Protein AF-A0A940D0K8-F1 (afdb_monomer)

Foldseek 3Di:
DDQKDWDDPQDPPPTDIDRHDDPDDDDDDDPPPCSVVVVVSVVVD

Nearest PDB structures (foldseek):
  5h67-assembly1_A  TM=8.713E-01  e=4.451E-01  Bacillus subtilis subsp. subtilis str. 168
  5h66-assembly1_A  TM=8.709E-01  e=5.931E-01  Bacillus subtilis subsp. subtilis str. 168
  2ca1-assembly1_B  TM=3.253E-01  e=9.069E+00  Infectious bronchitis virus

pLDDT: mean 92.54, std 6.81, range [58.81, 97.44]

Radius of gyration: 10.51 Å; Cα contacts (8 Å, |Δi|>4): 37; chains: 1; bounding box: 21×24×25 Å

Solvent-accessible surface area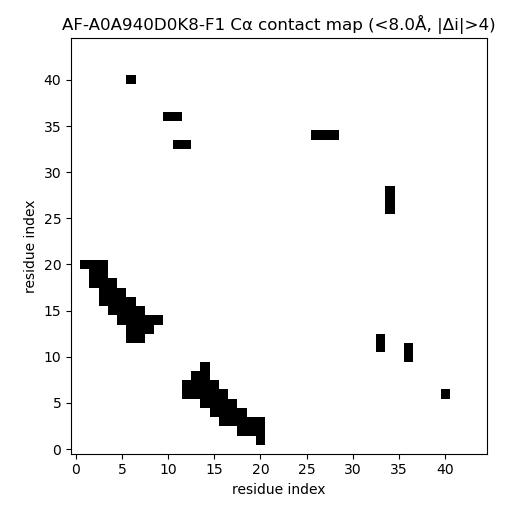 (backbone atoms only — not comparable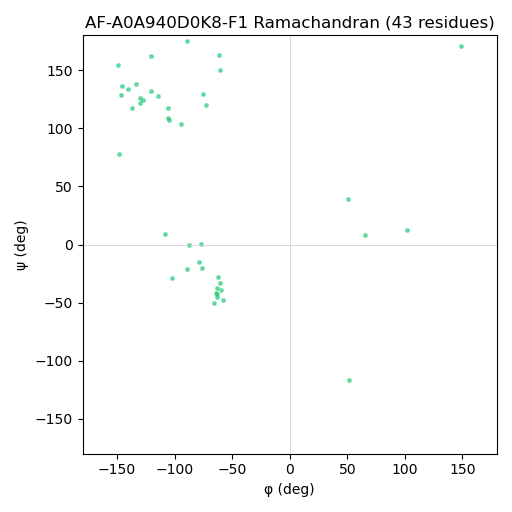 to full-atom values): 3150 Å² total; per-residue (Å²): 130,76,52,60,53,78,42,66,71,47,89,90,32,65,72,46,77,47,76,73,63,59,102,74,77,87,89,82,77,69,86,90,77,44,69,66,58,54,55,51,58,64,70,78,107

Structure (mmCIF, N/CA/C/O backbone):
data_AF-A0A940D0K8-F1
#
_entry.id   AF-A0A940D0K8-F1
#
loop_
_atom_site.group_PDB
_atom_site.id
_atom_site.type_symbol
_atom_site.label_atom_id
_atom_site.label_alt_id
_atom_site.label_comp_id
_atom_site.label_asym_id
_atom_site.label_entity_id
_atom_site.label_seq_id
_atom_site.pdbx_PDB_ins_code
_atom_site.Cartn_x
_atom_site.Cartn_y
_atom_site.Cartn_z
_atom_site.occupancy
_atom_site.B_iso_or_equiv
_atom_site.auth_seq_id
_atom_site.auth_comp_id
_atom_site.auth_asym_id
_atom_site.auth_atom_id
_atom_site.pdbx_PDB_model_num
ATOM 1 N N . MET A 1 1 ? -9.426 9.729 10.990 1.00 74.69 1 MET A N 1
ATOM 2 C CA . MET A 1 1 ? -9.248 8.294 10.684 1.00 74.69 1 MET A CA 1
ATOM 3 C C . MET A 1 1 ? -9.231 8.168 9.171 1.00 74.69 1 MET A C 1
ATOM 5 O O . MET A 1 1 ? -10.050 8.813 8.528 1.00 74.69 1 MET A O 1
ATOM 9 N N . LEU A 1 2 ? -8.265 7.459 8.587 1.00 83.88 2 LEU A N 1
AT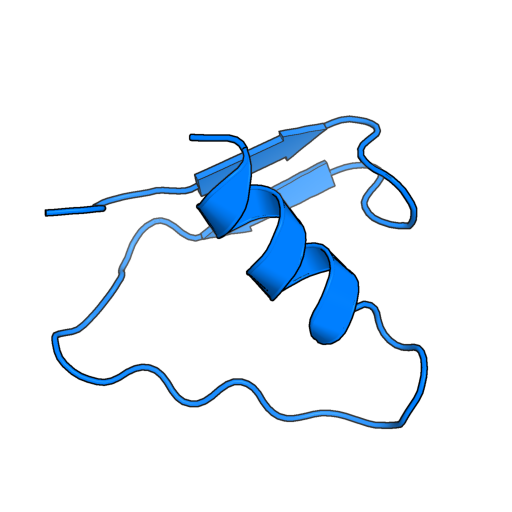OM 10 C CA . LEU A 1 2 ? -8.228 7.301 7.134 1.00 83.88 2 LEU A CA 1
ATOM 11 C C . LEU A 1 2 ? -9.346 6.342 6.719 1.00 83.88 2 LEU A C 1
ATOM 13 O O . LEU A 1 2 ? -9.379 5.213 7.192 1.00 83.88 2 LEU A O 1
ATOM 17 N N . HIS A 1 3 ? -10.274 6.796 5.880 1.00 89.31 3 HIS A N 1
ATOM 18 C CA . HIS A 1 3 ? -11.417 5.983 5.443 1.00 89.31 3 HIS A CA 1
ATOM 19 C C . HIS A 1 3 ? -11.241 5.429 4.033 1.00 89.31 3 HIS A C 1
ATOM 21 O O . HIS A 1 3 ? -11.752 4.356 3.725 1.00 89.31 3 HIS A O 1
ATOM 27 N N . LYS A 1 4 ? -10.489 6.142 3.194 1.00 93.25 4 LYS A N 1
ATOM 28 C CA . LYS A 1 4 ? -10.203 5.751 1.821 1.00 93.25 4 LYS A CA 1
ATOM 29 C C . LYS A 1 4 ? -8.840 6.265 1.383 1.00 93.25 4 LYS A C 1
ATOM 31 O O . LYS A 1 4 ? -8.386 7.290 1.886 1.00 93.25 4 LYS A O 1
ATOM 36 N N . ILE A 1 5 ? -8.241 5.582 0.419 1.00 94.12 5 ILE A N 1
ATOM 37 C CA . ILE A 1 5 ? -7.101 6.075 -0.349 1.00 94.12 5 ILE A CA 1
ATOM 38 C C . ILE A 1 5 ? -7.355 5.806 -1.830 1.00 94.12 5 ILE A C 1
ATOM 40 O O . ILE A 1 5 ? -7.856 4.743 -2.201 1.00 94.12 5 ILE A O 1
ATOM 44 N N . GLU A 1 6 ? -7.018 6.784 -2.661 1.00 95.75 6 GLU A N 1
ATOM 45 C CA . GLU A 1 6 ? -7.053 6.677 -4.115 1.00 95.75 6 GLU A CA 1
ATOM 46 C C . GLU A 1 6 ? -5.704 7.158 -4.647 1.00 95.75 6 GLU A C 1
ATOM 48 O O . GLU A 1 6 ? -5.280 8.278 -4.365 1.00 95.75 6 GLU A O 1
ATOM 53 N N . LEU A 1 7 ? -5.013 6.286 -5.375 1.00 96.06 7 LEU A N 1
ATOM 54 C CA . LEU A 1 7 ? -3.724 6.559 -5.992 1.00 96.06 7 LEU A CA 1
ATOM 55 C C . LEU A 1 7 ? -3.898 6.517 -7.503 1.00 96.06 7 LEU A C 1
ATOM 57 O O . LEU A 1 7 ? -4.395 5.529 -8.046 1.00 96.06 7 LEU A O 1
ATOM 61 N N . LYS A 1 8 ? -3.453 7.576 -8.177 1.00 96.62 8 LYS A N 1
ATOM 62 C CA . LYS A 1 8 ? -3.414 7.670 -9.637 1.00 96.62 8 LYS A CA 1
ATOM 63 C C . LYS A 1 8 ? -2.029 8.116 -10.067 1.00 96.62 8 LYS A C 1
ATOM 65 O O . LYS A 1 8 ? -1.542 9.132 -9.578 1.00 96.62 8 LYS A O 1
ATOM 70 N N . ASN A 1 9 ? -1.405 7.351 -10.960 1.00 96.56 9 ASN A N 1
ATOM 71 C CA . ASN A 1 9 ? -0.035 7.576 -11.435 1.00 96.56 9 ASN A CA 1
ATOM 72 C C . ASN A 1 9 ? 0.989 7.770 -10.296 1.00 96.56 9 ASN A C 1
ATOM 74 O O . ASN A 1 9 ? 1.892 8.600 -10.389 1.00 96.56 9 ASN A O 1
ATOM 78 N N . PHE A 1 10 ? 0.851 7.004 -9.208 1.00 95.62 10 PHE A N 1
ATOM 79 C CA . PHE A 1 10 ? 1.754 7.060 -8.060 1.00 95.62 10 PHE A CA 1
ATOM 80 C C . PHE A 1 10 ? 2.694 5.855 -8.058 1.00 95.62 10 PHE A C 1
ATOM 82 O O . PHE A 1 10 ? 2.295 4.733 -7.735 1.00 95.62 10 PHE A O 1
ATOM 89 N N . LYS A 1 11 ? 3.969 6.087 -8.384 1.00 94.88 11 LYS A N 1
ATOM 90 C CA . LYS A 1 11 ? 4.991 5.035 -8.499 1.00 94.88 11 LYS A CA 1
ATOM 91 C C . LYS A 1 11 ? 4.511 3.897 -9.414 1.00 94.88 11 LYS A C 1
ATOM 93 O O . LYS A 1 11 ? 4.284 4.122 -10.595 1.00 94.88 11 LYS A O 1
ATOM 98 N N . ASN A 1 12 ? 4.357 2.683 -8.882 1.00 95.44 12 ASN A N 1
ATOM 99 C CA . ASN A 1 12 ? 3.897 1.517 -9.636 1.00 95.44 12 ASN A CA 1
ATOM 100 C C . ASN A 1 12 ? 2.363 1.364 -9.670 1.00 95.44 12 ASN A C 1
ATOM 102 O O . ASN A 1 12 ? 1.874 0.408 -10.268 1.00 95.44 12 ASN A O 1
ATOM 106 N N . PHE A 1 13 ? 1.604 2.264 -9.037 1.00 96.19 13 PHE A N 1
ATOM 107 C CA . PHE A 1 13 ? 0.145 2.285 -9.100 1.00 96.19 13 PHE A CA 1
ATOM 108 C C . PHE A 1 13 ? -0.317 3.235 -10.208 1.00 96.19 13 PHE A C 1
ATOM 110 O O . PHE A 1 13 ? -0.303 4.455 -10.037 1.00 96.19 13 PHE A O 1
ATOM 117 N N . LEU A 1 14 ? -0.753 2.672 -11.340 1.00 96.81 14 LEU A N 1
ATOM 118 C CA . LEU A 1 14 ? -1.468 3.434 -12.372 1.00 96.81 14 LEU A CA 1
ATOM 119 C C . LEU A 1 14 ? -2.820 3.910 -11.830 1.00 96.81 14 LEU A C 1
ATOM 121 O O . LEU A 1 14 ? -3.119 5.101 -11.864 1.00 96.81 14 LEU A O 1
ATOM 125 N N . GLU A 1 15 ? -3.578 2.982 -11.245 1.00 97.38 15 GLU A N 1
ATOM 126 C CA . GLU A 1 15 ? -4.808 3.250 -10.510 1.00 97.38 15 GLU A CA 1
ATOM 127 C C . GLU A 1 15 ? -4.936 2.244 -9.358 1.00 97.38 15 GLU A C 1
ATOM 129 O O . GLU A 1 15 ? -4.782 1.036 -9.549 1.00 97.38 15 GLU A O 1
ATOM 134 N N . PHE A 1 16 ? -5.172 2.740 -8.145 1.00 95.94 16 PHE A N 1
ATOM 135 C CA . PHE A 1 16 ? -5.420 1.922 -6.960 1.00 95.94 16 PH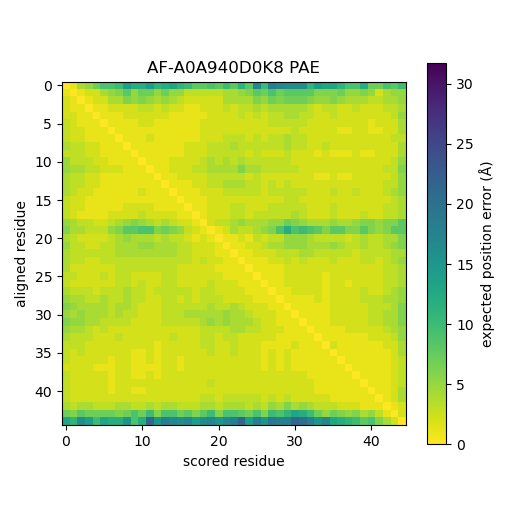E A CA 1
ATOM 136 C C . PHE A 1 16 ? -6.420 2.621 -6.046 1.00 95.94 16 PHE A C 1
ATOM 138 O O . PHE A 1 16 ? -6.303 3.817 -5.785 1.00 95.94 16 PHE A O 1
ATOM 145 N N . ARG A 1 17 ? -7.385 1.865 -5.524 1.00 95.31 17 ARG A N 1
ATOM 146 C CA . ARG A 1 17 ? -8.408 2.382 -4.620 1.00 95.31 17 ARG A CA 1
ATOM 147 C C . ARG A 1 17 ? -8.695 1.387 -3.506 1.00 95.31 17 ARG A C 1
ATOM 149 O O . ARG A 1 17 ? -8.890 0.201 -3.763 1.00 95.31 17 ARG A O 1
ATOM 156 N N . LEU A 1 18 ? -8.748 1.889 -2.277 1.00 93.50 18 LEU A N 1
ATOM 157 C CA . LEU A 1 18 ? -9.128 1.121 -1.096 1.00 93.50 18 LEU A CA 1
ATOM 158 C C . LEU A 1 18 ? -10.064 1.969 -0.233 1.00 93.50 18 LEU A C 1
ATOM 160 O O . LEU A 1 18 ? -9.660 3.012 0.269 1.00 93.50 18 LEU A O 1
ATOM 164 N N . ASP A 1 19 ? -11.298 1.499 -0.046 1.00 89.94 19 ASP A N 1
ATOM 165 C CA . ASP A 1 19 ? -12.392 2.285 0.552 1.00 89.94 19 ASP A CA 1
ATOM 166 C C . ASP A 1 19 ? -12.786 1.840 1.973 1.00 89.94 19 ASP A C 1
ATOM 168 O O . ASP A 1 19 ? -13.826 2.252 2.488 1.00 89.94 19 ASP A O 1
ATOM 172 N N . LYS A 1 20 ? -12.016 0.937 2.597 1.00 86.25 20 LYS A N 1
ATOM 173 C CA . LYS A 1 20 ? -12.374 0.312 3.882 1.00 86.25 20 LYS A CA 1
ATOM 174 C C . LYS A 1 20 ? -11.146 -0.019 4.725 1.00 86.25 20 LYS A C 1
ATOM 176 O O . LYS A 1 20 ? -10.740 -1.176 4.809 1.00 86.25 20 LYS A O 1
ATOM 181 N N . PHE A 1 21 ? -10.572 0.989 5.371 1.00 91.62 21 PHE A N 1
ATOM 182 C CA . PHE A 1 21 ? -9.578 0.742 6.414 1.00 91.62 21 PHE A CA 1
ATOM 183 C C . PHE A 1 21 ? -10.261 0.263 7.696 1.00 91.62 21 PHE A C 1
ATOM 185 O O . PHE A 1 21 ? -11.204 0.886 8.188 1.00 91.62 21 PHE A O 1
ATOM 192 N N . ALA A 1 22 ? -9.763 -0.838 8.247 1.00 91.31 22 ALA A N 1
ATOM 193 C CA . ALA A 1 22 ? -10.091 -1.283 9.594 1.00 91.31 22 ALA A CA 1
ATOM 194 C C . ALA A 1 22 ? -9.118 -0.667 10.616 1.00 91.31 22 ALA A C 1
ATOM 196 O O . ALA A 1 22 ? -8.141 -0.011 10.251 1.00 91.31 22 ALA A O 1
ATOM 197 N N . GLN A 1 23 ? -9.354 -0.911 11.906 1.00 91.12 23 GLN A N 1
ATOM 198 C CA . GLN A 1 23 ? -8.403 -0.549 12.963 1.00 91.12 23 GLN A CA 1
ATOM 199 C C . GLN A 1 23 ? -7.050 -1.262 12.786 1.00 91.12 23 GLN A C 1
ATOM 201 O O . GLN A 1 23 ? -6.006 -0.696 13.097 1.00 91.12 23 GLN A O 1
ATOM 206 N N . ILE A 1 24 ? -7.072 -2.490 12.258 1.00 92.50 24 ILE A N 1
ATOM 207 C CA . ILE A 1 24 ? -5.886 -3.276 11.915 1.00 92.50 24 ILE A CA 1
ATOM 208 C C . ILE A 1 24 ? -6.028 -3.721 10.462 1.00 92.50 24 ILE A C 1
ATOM 210 O O . ILE A 1 24 ? -7.013 -4.362 10.105 1.00 92.50 24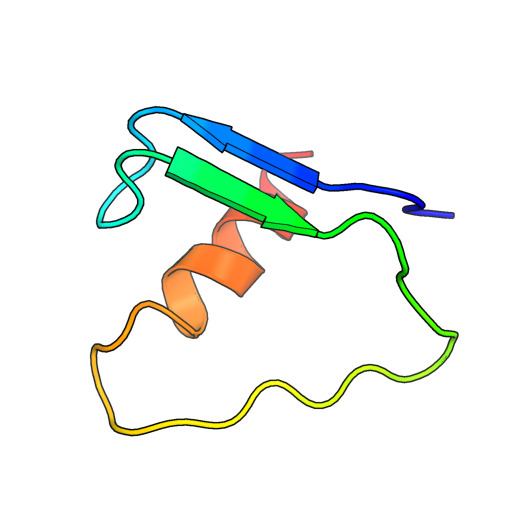 ILE A O 1
ATOM 214 N N . ASN A 1 25 ? -5.040 -3.395 9.630 1.00 91.88 25 ASN A N 1
ATOM 215 C CA . ASN A 1 25 ? -4.989 -3.798 8.226 1.00 91.88 25 ASN A CA 1
ATOM 216 C C . ASN A 1 25 ? -3.719 -4.617 7.998 1.00 91.88 25 ASN A C 1
ATOM 218 O O . ASN A 1 25 ? -2.634 -4.202 8.404 1.00 91.88 25 ASN A O 1
ATOM 222 N N . LEU A 1 26 ? -3.848 -5.765 7.337 1.00 95.38 26 LEU A N 1
ATOM 223 C CA . LEU A 1 26 ? -2.724 -6.630 6.996 1.00 95.38 26 LEU A CA 1
ATOM 224 C C . LEU A 1 26 ? -2.429 -6.516 5.496 1.00 95.38 26 LEU A C 1
ATOM 226 O O . LEU A 1 26 ? -3.262 -6.873 4.667 1.00 95.38 26 LEU A O 1
ATOM 230 N N . ILE A 1 27 ? -1.235 -6.036 5.148 1.00 93.94 27 ILE A N 1
ATOM 231 C CA . ILE A 1 27 ? -0.795 -5.866 3.757 1.00 93.94 27 ILE A CA 1
ATOM 232 C C . ILE A 1 27 ? 0.216 -6.969 3.428 1.00 93.94 27 ILE A C 1
ATOM 234 O O . ILE A 1 27 ? 1.353 -6.946 3.898 1.00 93.94 27 ILE A O 1
ATOM 238 N N . VAL A 1 28 ? -0.187 -7.933 2.599 1.00 95.94 28 VAL A N 1
ATOM 239 C CA . VAL A 1 28 ? 0.633 -9.094 2.201 1.00 95.94 28 VAL A CA 1
ATOM 240 C C . VAL A 1 28 ? 0.840 -9.153 0.691 1.00 95.94 28 VAL A C 1
ATOM 242 O O . VAL A 1 28 ? 0.136 -8.510 -0.081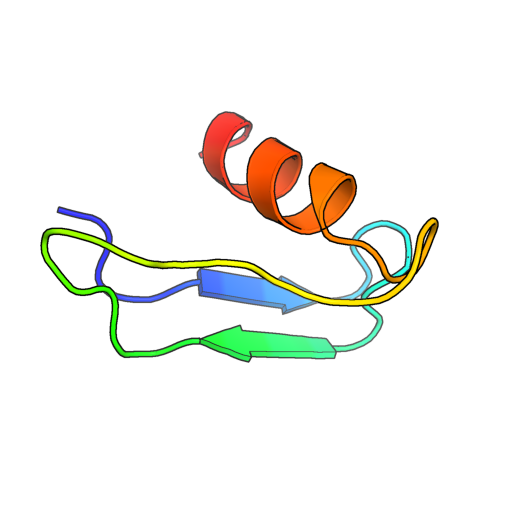 1.00 95.94 28 VAL A O 1
ATOM 245 N N . GLY A 1 29 ? 1.837 -9.924 0.258 1.00 96.38 29 GLY A N 1
ATOM 246 C CA . GLY A 1 29 ? 2.150 -10.135 -1.155 1.00 96.38 29 GLY A CA 1
ATOM 247 C C . GLY A 1 29 ? 3.640 -10.362 -1.392 1.00 96.38 29 GLY A C 1
ATOM 248 O O . GLY A 1 29 ? 4.460 -10.153 -0.495 1.00 96.38 29 GLY A O 1
ATOM 249 N N . LYS A 1 30 ? 4.006 -10.751 -2.618 1.00 97.44 30 LYS A N 1
ATOM 250 C CA . LYS A 1 30 ? 5.407 -10.960 -3.026 1.00 97.44 30 LYS A CA 1
ATOM 251 C C . LYS A 1 30 ? 6.235 -9.673 -2.913 1.00 97.44 30 LYS A C 1
ATOM 253 O O . LYS A 1 30 ? 5.696 -8.570 -2.796 1.00 97.44 30 LYS A O 1
ATOM 258 N N . ASN A 1 31 ? 7.558 -9.792 -2.909 1.00 95.44 31 ASN A N 1
ATOM 259 C CA . ASN A 1 31 ? 8.436 -8.621 -2.921 1.00 95.44 31 ASN A CA 1
ATOM 260 C C . ASN A 1 31 ? 8.210 -7.781 -4.184 1.00 95.44 31 ASN A C 1
ATOM 262 O O . ASN A 1 31 ? 7.814 -8.308 -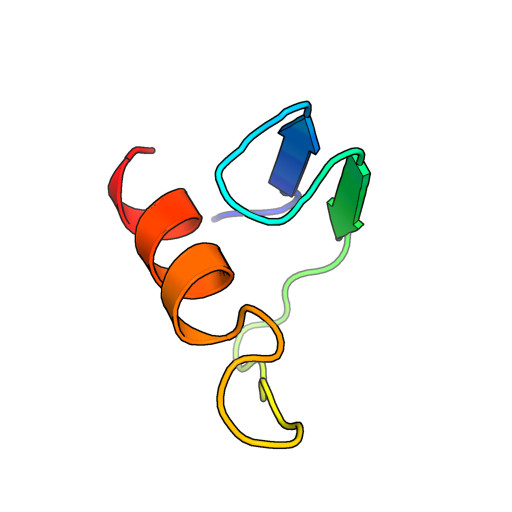5.220 1.00 95.44 31 ASN A O 1
ATOM 266 N N . ASN A 1 32 ? 8.435 -6.471 -4.067 1.00 94.12 32 ASN A N 1
ATOM 267 C CA . ASN A 1 32 ? 8.338 -5.504 -5.165 1.00 94.12 32 ASN A CA 1
ATOM 268 C C . ASN A 1 32 ? 6.936 -5.278 -5.782 1.00 94.12 32 ASN A C 1
ATOM 270 O O . ASN A 1 32 ? 6.804 -4.543 -6.750 1.00 94.12 32 ASN A O 1
ATOM 274 N N . VAL A 1 33 ? 5.861 -5.833 -5.208 1.00 95.62 33 VAL A N 1
ATOM 275 C CA . VAL A 1 33 ? 4.484 -5.621 -5.717 1.00 95.62 33 VAL A CA 1
ATOM 276 C C . VAL A 1 33 ? 3.879 -4.252 -5.361 1.00 95.62 33 VAL A C 1
ATOM 278 O O . VAL A 1 33 ? 2.737 -3.981 -5.706 1.00 95.62 33 VAL A O 1
ATOM 281 N N . GLY A 1 34 ? 4.617 -3.387 -4.655 1.00 95.69 34 GLY A N 1
ATOM 282 C CA . GLY A 1 34 ? 4.140 -2.055 -4.253 1.00 95.69 34 GLY A CA 1
ATOM 283 C C . GLY A 1 34 ? 3.679 -1.922 -2.799 1.00 95.69 34 GLY A C 1
ATOM 284 O O . GLY A 1 34 ? 3.092 -0.908 -2.451 1.00 95.69 34 GLY A O 1
ATOM 285 N N . LYS A 1 35 ? 3.965 -2.896 -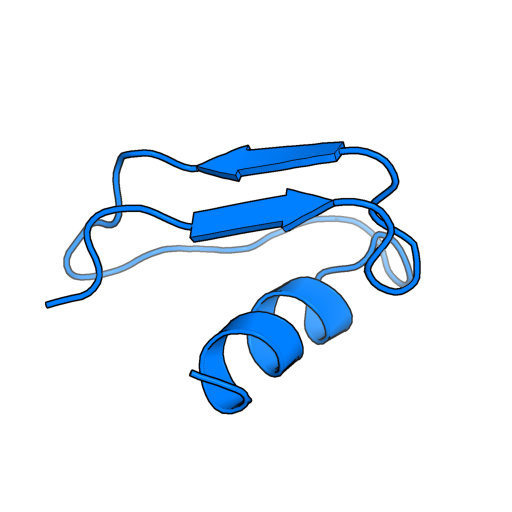1.921 1.00 96.94 35 LYS A N 1
ATOM 286 C CA . LYS A 1 35 ? 3.615 -2.796 -0.486 1.00 96.94 35 LYS A CA 1
ATOM 287 C C . LYS A 1 35 ? 4.238 -1.567 0.188 1.00 96.94 35 LYS A C 1
ATOM 289 O O . LYS A 1 35 ? 3.535 -0.817 0.852 1.00 96.94 35 LYS A O 1
ATOM 294 N N . THR A 1 36 ? 5.537 -1.338 -0.022 1.00 96.75 36 THR A N 1
ATOM 295 C CA . THR A 1 36 ? 6.230 -0.143 0.488 1.00 96.75 36 THR A CA 1
ATOM 296 C C . THR A 1 36 ? 5.652 1.128 -0.125 1.00 96.75 36 THR A C 1
ATOM 298 O O . THR A 1 36 ? 5.347 2.053 0.611 1.00 96.75 36 THR A O 1
ATOM 301 N N . ASN A 1 37 ? 5.380 1.127 -1.434 1.00 96.50 37 ASN A N 1
ATOM 302 C CA . ASN A 1 37 ? 4.762 2.263 -2.121 1.00 96.50 37 ASN A CA 1
ATOM 303 C C . ASN A 1 37 ? 3.380 2.605 -1.540 1.00 96.50 37 ASN A C 1
ATOM 305 O O . ASN A 1 37 ? 3.065 3.779 -1.372 1.00 96.50 37 ASN A O 1
ATOM 309 N N . LEU A 1 38 ? 2.570 1.600 -1.183 1.00 95.19 38 LEU A N 1
ATOM 310 C CA . LEU A 1 38 ? 1.288 1.818 -0.512 1.00 95.19 38 LEU A CA 1
ATOM 311 C C . LEU A 1 38 ? 1.496 2.479 0.856 1.00 95.19 38 LEU A C 1
ATOM 313 O O . LEU A 1 38 ? 0.818 3.453 1.158 1.00 95.19 38 LEU A O 1
ATOM 317 N N . LEU A 1 39 ? 2.459 2.014 1.656 1.00 94.38 39 LEU A N 1
ATOM 318 C CA . LEU A 1 39 ? 2.776 2.644 2.942 1.00 94.38 39 LEU A CA 1
ATOM 319 C C . LEU A 1 39 ? 3.313 4.072 2.786 1.00 94.38 39 LEU A C 1
ATOM 321 O O . LEU A 1 39 ? 2.901 4.956 3.525 1.00 94.38 39 LEU A O 1
ATOM 325 N N . GLU A 1 40 ? 4.179 4.329 1.808 1.00 95.12 40 GLU A N 1
ATOM 326 C CA . GLU A 1 40 ? 4.691 5.676 1.534 1.00 95.12 40 GLU A CA 1
ATOM 327 C C . GLU A 1 40 ? 3.580 6.632 1.103 1.00 95.12 40 GLU A C 1
ATOM 329 O O . GLU A 1 40 ? 3.576 7.788 1.514 1.00 95.12 40 GLU A O 1
ATOM 334 N N . SER A 1 41 ? 2.602 6.155 0.330 1.00 94.06 41 SER A N 1
ATOM 335 C CA . SER A 1 41 ? 1.455 6.983 -0.050 1.00 94.06 41 SER A CA 1
ATOM 336 C C . SER A 1 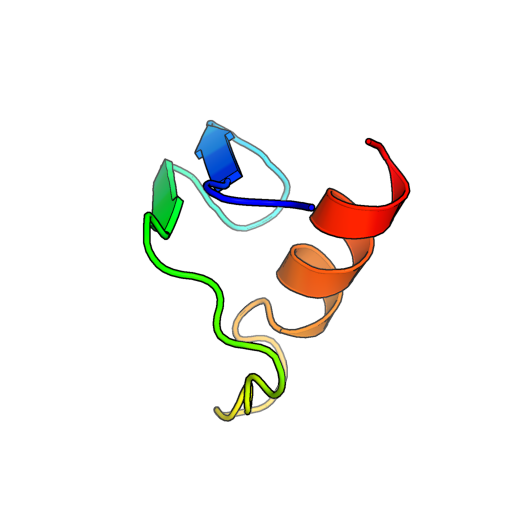41 ? 0.618 7.438 1.152 1.00 94.06 41 SER A C 1
ATOM 338 O O . SER A 1 41 ? 0.030 8.513 1.105 1.00 94.06 41 SER A O 1
ATOM 340 N N . LEU A 1 42 ? 0.614 6.664 2.247 1.00 91.19 42 LEU A N 1
ATOM 341 C CA . LEU A 1 42 ? -0.054 7.021 3.503 1.00 91.19 42 LEU A CA 1
ATOM 342 C C . LEU A 1 42 ? 0.723 8.062 4.321 1.00 91.19 42 LEU A C 1
ATOM 344 O O . LEU A 1 42 ? 0.128 8.687 5.188 1.00 91.19 42 LEU A O 1
ATOM 348 N N . LEU A 1 43 ? 2.030 8.219 4.079 1.00 89.81 43 LEU A N 1
ATOM 349 C CA . LEU A 1 43 ? 2.895 9.176 4.784 1.00 89.81 43 LEU A CA 1
ATOM 350 C C . LEU A 1 43 ? 2.932 10.559 4.123 1.00 89.81 43 LEU A C 1
ATOM 352 O O . LEU A 1 43 ? 3.331 11.526 4.761 1.00 89.81 43 LEU A O 1
ATOM 356 N N . ILE A 1 44 ? 2.587 10.640 2.835 1.00 79.62 44 ILE A N 1
ATOM 357 C CA . ILE A 1 44 ? 2.521 11.906 2.085 1.00 79.62 44 ILE A CA 1
ATOM 358 C C . ILE A 1 44 ? 1.218 12.672 2.401 1.00 79.62 44 ILE A C 1
ATOM 360 O O . ILE A 1 44 ? 1.119 13.859 2.096 1.00 79.62 44 ILE A O 1
ATOM 364 N N . TYR A 1 45 ? 0.235 12.005 3.012 1.00 58.81 45 TYR A N 1
ATOM 365 C CA . TYR A 1 45 ? -1.008 12.596 3.510 1.00 58.81 45 TYR A CA 1
ATOM 366 C C . TYR A 1 45 ? -0.821 13.195 4.908 1.00 58.81 45 TYR A C 1
ATOM 368 O O . TYR A 1 45 ? -1.332 14.314 5.137 1.00 58.81 45 TYR A O 1
#

Sequence (45 aa):
MLHKIELKNFKNFLEFRLDKFAQINLIVGKNNVGKTNLLESLLIY

Mean predicted aligned error: 2.99 Å

Secondary structure (DSSP, 8-state):
----EEEEEETTEEEEEE----SS-----STTSSHHHHHHHHH--